Protein AF-A0A9P8F0L7-F1 (afdb_monomer_lite)

Structure (mmCIF, N/CA/C/O backbone):
data_AF-A0A9P8F0L7-F1
#
_entry.id   AF-A0A9P8F0L7-F1
#
loop_
_atom_site.group_PDB
_atom_site.id
_atom_site.type_symbol
_atom_site.label_atom_id
_atom_site.label_alt_id
_atom_site.label_comp_id
_atom_site.label_asym_id
_atom_site.label_entity_id
_atom_site.label_seq_id
_atom_site.pdbx_PDB_ins_code
_atom_site.Cartn_x
_atom_site.Cartn_y
_atom_site.Cartn_z
_atom_site.occupancy
_atom_site.B_iso_or_equiv
_atom_site.auth_seq_id
_atom_site.auth_comp_id
_atom_site.auth_asym_id
_atom_site.auth_atom_id
_atom_site.pdbx_PDB_model_num
ATOM 1 N N . MET A 1 1 ? -35.810 -0.595 -1.971 1.00 56.72 1 MET A N 1
ATOM 2 C CA . MET A 1 1 ? -34.789 -1.041 -0.999 1.00 56.72 1 MET A CA 1
ATOM 3 C C . MET A 1 1 ? -34.225 0.199 -0.330 1.00 56.72 1 MET A C 1
ATOM 5 O O . MET A 1 1 ? -33.777 1.081 -1.048 1.00 56.72 1 MET A O 1
ATOM 9 N N . ALA A 1 2 ? -34.326 0.331 0.994 1.00 58.69 2 ALA A N 1
ATOM 10 C CA . ALA A 1 2 ? -33.700 1.452 1.690 1.00 58.69 2 ALA A CA 1
ATOM 11 C C . ALA A 1 2 ? -32.179 1.327 1.534 1.00 58.69 2 ALA A C 1
ATOM 13 O O . ALA A 1 2 ? -31.607 0.303 1.904 1.00 58.69 2 ALA A O 1
ATOM 14 N N . THR A 1 3 ? -31.533 2.331 0.942 1.00 68.69 3 THR A N 1
ATOM 15 C CA . THR A 1 3 ? -30.073 2.390 0.852 1.00 68.69 3 THR A CA 1
ATOM 16 C C . THR A 1 3 ? -29.527 2.466 2.269 1.00 68.69 3 THR A C 1
ATOM 18 O O . THR A 1 3 ? -29.624 3.508 2.917 1.00 68.69 3 THR A O 1
ATOM 21 N N . ALA A 1 4 ? -28.994 1.353 2.773 1.00 77.81 4 ALA A N 1
ATOM 22 C CA . ALA A 1 4 ? -28.284 1.341 4.041 1.00 77.81 4 ALA A CA 1
ATOM 23 C C . ALA A 1 4 ? -27.185 2.412 3.980 1.00 77.81 4 ALA A C 1
ATOM 25 O O . ALA A 1 4 ? -26.373 2.441 3.051 1.00 77.81 4 ALA A O 1
ATOM 26 N N . LYS A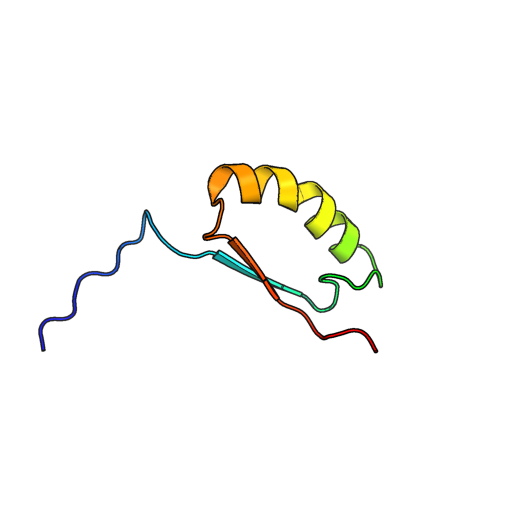 1 5 ? -27.212 3.347 4.932 1.00 87.88 5 LYS A N 1
ATOM 27 C CA . LYS A 1 5 ? -26.241 4.439 5.006 1.00 87.88 5 LYS A CA 1
ATOM 28 C C . LYS A 1 5 ? -24.851 3.825 5.183 1.00 87.88 5 LYS A C 1
ATOM 30 O O . LYS A 1 5 ? -24.633 3.080 6.131 1.00 87.88 5 LYS A O 1
ATOM 35 N N . ARG A 1 6 ? -23.929 4.119 4.261 1.00 90.25 6 ARG A N 1
ATOM 36 C CA . ARG A 1 6 ? -22.546 3.623 4.328 1.00 90.25 6 ARG A CA 1
ATOM 37 C C . ARG A 1 6 ? -21.865 4.142 5.593 1.00 90.25 6 ARG A C 1
ATOM 39 O O . ARG A 1 6 ? -21.984 5.328 5.908 1.00 90.25 6 ARG A O 1
ATOM 46 N N . ASP A 1 7 ? -21.141 3.266 6.280 1.00 90.94 7 ASP A N 1
ATOM 47 C CA . ASP A 1 7 ? -20.263 3.666 7.374 1.00 90.94 7 ASP A CA 1
ATOM 48 C C . ASP A 1 7 ? -18.966 4.238 6.792 1.00 90.94 7 ASP A C 1
ATOM 50 O O . ASP A 1 7 ? -18.232 3.557 6.080 1.00 90.94 7 ASP A O 1
ATOM 54 N N . VAL A 1 8 ? -18.719 5.519 7.057 1.00 91.38 8 VAL A N 1
ATOM 55 C CA . VAL A 1 8 ? -17.518 6.234 6.600 1.00 91.38 8 VAL A CA 1
ATOM 56 C C . VAL A 1 8 ? -16.393 6.205 7.634 1.00 91.38 8 VAL A C 1
ATOM 58 O O . VAL A 1 8 ? -15.269 6.578 7.314 1.00 91.38 8 VAL A O 1
ATOM 61 N N . ARG A 1 9 ? -16.671 5.782 8.873 1.00 93.25 9 ARG A N 1
ATOM 62 C CA . ARG A 1 9 ? -15.672 5.703 9.946 1.00 93.25 9 ARG A CA 1
ATOM 63 C C . ARG A 1 9 ? -14.980 4.347 9.937 1.00 93.25 9 ARG A C 1
ATOM 65 O O . ARG A 1 9 ? -13.760 4.310 9.903 1.00 93.25 9 ARG A O 1
ATOM 72 N N . ASN A 1 10 ? -15.745 3.257 9.871 1.00 93.00 10 ASN A N 1
ATOM 73 C CA . ASN A 1 10 ? -15.208 1.890 9.837 1.00 93.00 10 ASN A CA 1
ATOM 74 C C . ASN A 1 10 ? -15.082 1.372 8.399 1.00 93.00 10 ASN A C 1
ATOM 76 O O . ASN A 1 10 ? -15.650 0.343 8.033 1.00 93.00 10 ASN A O 1
ATOM 80 N N . HIS A 1 11 ? -14.399 2.139 7.556 1.00 95.50 11 HIS A N 1
ATOM 81 C CA . HIS A 1 11 ? -14.218 1.791 6.155 1.00 95.50 11 HIS A CA 1
ATOM 82 C C . HIS A 1 11 ? -12.975 0.912 5.955 1.00 95.50 11 HIS A C 1
ATOM 84 O O . HIS A 1 11 ? -12.063 0.888 6.777 1.00 95.50 11 HIS A O 1
ATOM 90 N N . VAL A 1 12 ? -12.947 0.187 4.837 1.00 97.19 12 VAL A N 1
ATOM 91 C CA . VAL A 1 12 ? -11.772 -0.568 4.386 1.00 97.19 12 VAL A CA 1
ATOM 92 C C . VAL A 1 12 ? -10.872 0.311 3.522 1.00 97.19 12 VAL A C 1
ATOM 94 O O . VAL A 1 12 ? -11.368 1.158 2.774 1.00 97.19 12 VAL A O 1
ATOM 97 N N . LEU A 1 13 ? -9.561 0.084 3.596 1.00 98.19 13 LEU A N 1
ATOM 98 C CA . LEU A 1 13 ? -8.551 0.806 2.833 1.00 98.19 13 LEU A CA 1
ATOM 99 C C . LEU A 1 13 ? -7.786 -0.151 1.913 1.00 98.19 13 LEU A C 1
ATOM 101 O O . LEU A 1 13 ? -7.084 -1.052 2.373 1.00 98.19 13 LEU A O 1
ATOM 105 N N . PHE A 1 14 ? -7.872 0.099 0.607 1.00 98.44 14 PHE A N 1
ATOM 106 C CA . PHE A 1 14 ? -7.074 -0.587 -0.406 1.00 98.44 14 PHE A CA 1
ATOM 107 C C . PHE A 1 14 ? -6.095 0.386 -1.053 1.00 98.44 14 PHE A C 1
ATOM 109 O O . PHE A 1 14 ? -6.514 1.361 -1.677 1.00 98.44 14 PHE A O 1
ATOM 116 N N . GLU A 1 15 ? -4.799 0.100 -0.950 1.00 98.50 15 GLU A N 1
ATOM 117 C CA . GLU A 1 15 ? -3.764 0.845 -1.670 1.00 98.50 15 GLU A CA 1
ATOM 118 C C . GLU A 1 15 ? -3.216 0.006 -2.819 1.00 98.50 15 GLU A C 1
ATOM 120 O O . GLU A 1 15 ? -2.750 -1.117 -2.625 1.00 98.50 15 GLU A O 1
ATOM 125 N N . VAL A 1 16 ? -3.288 0.551 -4.033 1.00 98.25 16 VAL A N 1
ATOM 126 C CA . VAL A 1 16 ? -2.950 -0.175 -5.258 1.00 98.25 16 VAL A CA 1
ATOM 127 C C . VAL A 1 16 ? -1.741 0.466 -5.921 1.00 98.25 16 VAL A C 1
ATOM 129 O O . VAL A 1 16 ? -1.770 1.653 -6.244 1.00 98.25 16 VAL A O 1
ATOM 132 N N . ALA A 1 17 ? -0.686 -0.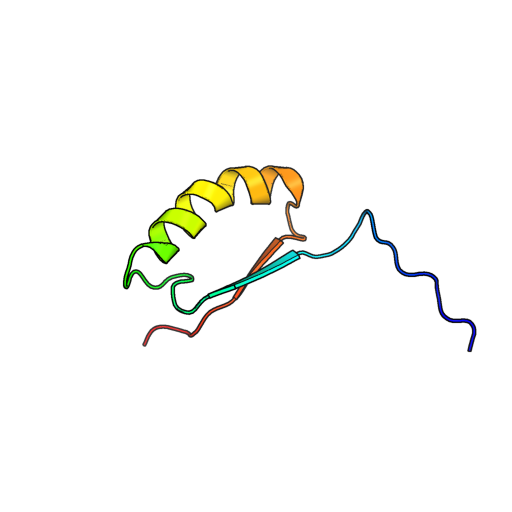314 -6.153 1.00 98.31 17 ALA A N 1
ATOM 133 C CA . ALA A 1 17 ? 0.480 0.140 -6.904 1.00 98.31 17 ALA A CA 1
ATOM 134 C C . ALA A 1 17 ? 1.180 -1.022 -7.616 1.00 98.31 17 ALA A C 1
ATOM 136 O O . ALA A 1 17 ? 1.165 -2.163 -7.157 1.00 98.31 17 ALA A O 1
ATOM 137 N N . THR A 1 18 ? 1.870 -0.713 -8.714 1.00 97.88 18 THR A N 1
ATOM 138 C CA . THR A 1 18 ? 2.717 -1.673 -9.445 1.00 97.88 18 THR A CA 1
ATOM 139 C C . THR A 1 18 ? 3.908 -2.166 -8.623 1.00 97.88 18 THR A C 1
ATOM 141 O O . THR A 1 18 ? 4.464 -3.221 -8.918 1.00 97.88 18 THR A O 1
ATOM 144 N N . GLU A 1 19 ? 4.280 -1.410 -7.588 1.00 98.31 19 GLU A N 1
ATOM 145 C CA . GLU A 1 19 ? 5.430 -1.679 -6.726 1.00 98.31 19 GLU A CA 1
ATOM 146 C C . GLU A 1 19 ? 5.072 -2.368 -5.394 1.00 98.31 19 GLU A C 1
ATOM 148 O O . GLU A 1 19 ? 5.938 -2.561 -4.536 1.00 98.31 19 GLU A O 1
ATOM 153 N N . VAL A 1 20 ? 3.809 -2.766 -5.182 1.00 98.12 20 VAL A N 1
ATOM 154 C CA . VAL A 1 20 ? 3.453 -3.607 -4.025 1.00 98.12 20 VAL A CA 1
ATOM 155 C C . VAL A 1 20 ? 4.169 -4.948 -4.160 1.00 98.12 20 VAL A C 1
ATOM 157 O O . VAL A 1 20 ? 4.027 -5.631 -5.168 1.00 98.12 20 VAL A O 1
ATOM 160 N N . ALA A 1 21 ? 4.955 -5.311 -3.142 1.00 97.12 21 ALA A N 1
ATOM 161 C CA . ALA A 1 21 ? 5.791 -6.515 -3.130 1.00 97.12 21 ALA A CA 1
ATOM 162 C C . ALA A 1 21 ? 6.772 -6.641 -4.321 1.00 97.12 21 ALA A C 1
ATOM 164 O O . ALA A 1 21 ? 7.317 -7.716 -4.562 1.00 97.12 21 ALA A O 1
ATOM 165 N N . ASN A 1 22 ? 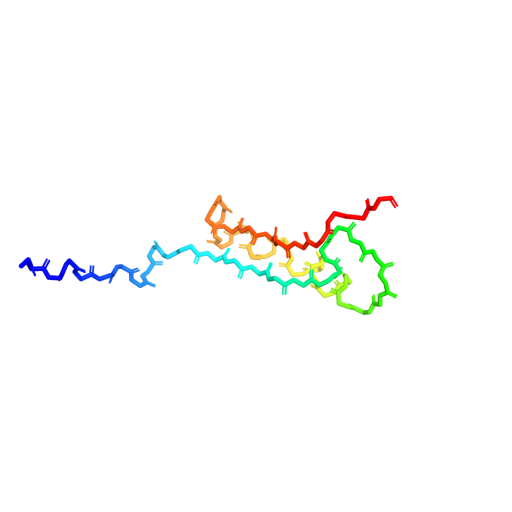7.046 -5.547 -5.039 1.00 96.81 22 ASN A N 1
ATOM 166 C CA . ASN A 1 22 ? 7.941 -5.531 -6.190 1.00 96.81 22 ASN A CA 1
ATOM 167 C C . ASN A 1 22 ? 8.738 -4.223 -6.230 1.00 96.81 22 ASN A C 1
ATOM 169 O O . ASN A 1 22 ? 8.204 -3.165 -6.556 1.00 96.81 22 ASN A O 1
ATOM 173 N N . ARG A 1 23 ? 10.028 -4.270 -5.886 1.00 95.94 23 ARG A N 1
ATOM 174 C CA . ARG A 1 23 ? 10.862 -3.063 -5.848 1.00 95.94 23 ARG A CA 1
ATOM 175 C C . ARG A 1 23 ? 11.336 -2.690 -7.253 1.00 95.94 23 ARG A C 1
ATOM 177 O O . ARG A 1 23 ? 12.302 -3.271 -7.739 1.00 95.94 23 ARG A O 1
ATOM 184 N N . VAL A 1 24 ? 10.706 -1.675 -7.845 1.00 96.38 24 VAL A N 1
ATOM 185 C CA . VAL A 1 24 ? 11.077 -1.128 -9.166 1.00 96.38 24 VAL A CA 1
ATOM 186 C C . VAL A 1 24 ? 11.674 0.274 -9.042 1.00 96.38 24 VAL A C 1
ATOM 188 O O . VAL A 1 24 ? 12.672 0.584 -9.689 1.00 96.38 24 VAL A O 1
ATOM 191 N N . GLY A 1 25 ? 11.101 1.114 -8.183 1.00 96.19 25 GLY A N 1
ATOM 192 C CA . GLY A 1 25 ? 11.437 2.523 -8.051 1.00 96.19 25 GLY A CA 1
ATOM 193 C C . GLY A 1 25 ? 11.205 3.051 -6.637 1.00 96.19 25 GLY A C 1
ATOM 194 O O . GLY A 1 25 ? 11.420 2.368 -5.631 1.00 96.19 25 GLY A O 1
ATOM 195 N N . GLY A 1 26 ? 10.842 4.331 -6.556 1.00 98.31 26 GLY A N 1
ATOM 196 C CA . GLY A 1 26 ? 10.662 5.028 -5.283 1.00 98.31 26 GLY A CA 1
ATOM 197 C C . GLY A 1 26 ? 9.383 4.636 -4.544 1.00 98.31 26 GLY A C 1
ATOM 198 O O . GLY A 1 26 ? 9.343 4.746 -3.316 1.00 98.31 26 GLY A O 1
ATOM 199 N N . ILE A 1 27 ? 8.356 4.157 -5.255 1.00 98.31 27 ILE A N 1
ATOM 200 C CA . ILE A 1 27 ? 7.039 3.889 -4.663 1.00 98.31 27 ILE A CA 1
ATOM 201 C C . ILE A 1 27 ? 7.132 2.736 -3.666 1.00 98.31 27 ILE A C 1
ATOM 203 O O . ILE A 1 27 ? 6.550 2.836 -2.588 1.00 98.31 27 ILE A O 1
ATOM 207 N N . TYR A 1 28 ? 7.934 1.703 -3.941 1.00 98.25 28 TYR A N 1
ATOM 208 C CA . TYR A 1 28 ? 8.196 0.636 -2.973 1.00 98.25 28 TYR A CA 1
ATOM 209 C C . TYR A 1 28 ? 8.656 1.183 -1.612 1.00 98.25 28 TYR A C 1
ATOM 211 O O . TYR A 1 28 ? 8.170 0.756 -0.564 1.00 98.25 28 TYR A O 1
ATOM 219 N N . SER A 1 29 ? 9.574 2.155 -1.615 1.00 98.38 29 SER A N 1
ATOM 220 C CA . SER A 1 29 ? 10.089 2.763 -0.384 1.00 98.38 29 SER A CA 1
ATOM 221 C C . SER A 1 29 ? 9.013 3.559 0.351 1.00 98.38 29 SER A C 1
ATOM 223 O O . SER A 1 29 ? 8.946 3.474 1.576 1.00 98.38 29 SER A O 1
ATOM 225 N N . VAL A 1 30 ? 8.157 4.281 -0.381 1.00 98.56 30 VAL A N 1
ATOM 226 C CA . VAL A 1 30 ? 7.026 5.031 0.192 1.00 98.56 30 VAL A CA 1
ATOM 227 C C . VAL A 1 30 ? 6.007 4.086 0.827 1.00 98.56 30 VAL A C 1
ATOM 229 O O . VAL A 1 30 ? 5.601 4.294 1.969 1.00 98.56 30 VAL A O 1
ATOM 232 N N . LEU A 1 31 ? 5.620 3.019 0.124 1.00 98.44 31 LEU A N 1
ATOM 233 C CA . LEU A 1 31 ? 4.690 2.020 0.653 1.00 98.44 31 LEU A CA 1
ATOM 234 C C . LEU A 1 31 ? 5.268 1.351 1.900 1.00 98.44 31 LEU A C 1
ATOM 236 O O . LEU A 1 31 ? 4.586 1.246 2.918 1.00 98.44 31 LEU A O 1
ATOM 240 N N . LYS A 1 32 ? 6.545 0.958 1.853 1.00 98.00 32 LYS A N 1
ATOM 241 C CA . LYS A 1 32 ? 7.226 0.304 2.973 1.00 98.00 32 LYS A CA 1
ATOM 242 C C . LYS A 1 32 ? 7.306 1.199 4.211 1.00 98.00 32 LYS A C 1
ATOM 244 O O . LYS A 1 32 ? 7.036 0.717 5.308 1.00 98.00 32 LYS A O 1
ATOM 249 N N . SER A 1 33 ? 7.686 2.469 4.059 1.00 98.19 33 SER A N 1
ATOM 250 C CA . SER A 1 33 ? 7.820 3.384 5.201 1.00 98.19 33 SER A CA 1
ATOM 251 C C . SER A 1 33 ? 6.467 3.766 5.803 1.00 98.19 33 SER A C 1
ATOM 253 O O . SER A 1 33 ? 6.360 3.913 7.018 1.00 98.19 33 SER A O 1
ATOM 255 N N . LYS A 1 34 ? 5.417 3.867 4.980 1.00 98.50 34 LYS A N 1
ATOM 256 C CA . LYS A 1 34 ? 4.063 4.216 5.430 1.00 98.50 34 LYS A CA 1
ATOM 257 C C . LYS A 1 34 ? 3.275 3.023 5.987 1.00 98.50 34 LYS A C 1
ATOM 259 O O . LYS A 1 34 ? 2.410 3.209 6.839 1.00 98.50 34 LYS A O 1
ATOM 264 N N . ALA A 1 35 ? 3.574 1.795 5.558 1.00 97.94 35 ALA A N 1
ATOM 265 C CA . ALA A 1 35 ? 2.803 0.608 5.939 1.00 97.94 35 ALA A CA 1
ATOM 266 C C . ALA A 1 35 ? 2.688 0.410 7.458 1.00 97.94 35 ALA A C 1
ATOM 268 O O . ALA A 1 35 ? 1.634 -0.014 7.925 1.00 97.94 35 ALA A O 1
ATOM 269 N N . GLN A 1 36 ? 3.728 0.742 8.233 1.00 97.19 36 GLN A N 1
ATOM 270 C CA . GLN A 1 36 ? 3.700 0.594 9.693 1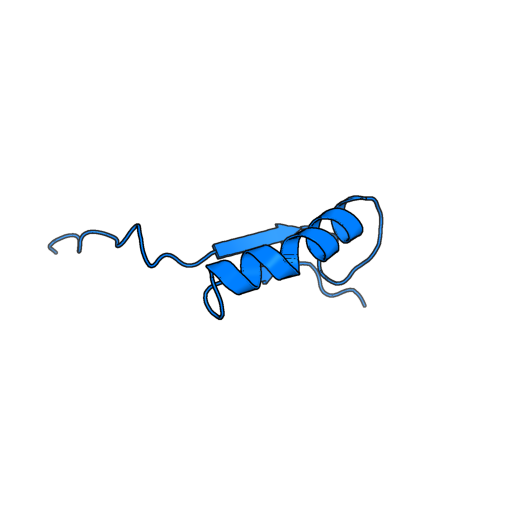.00 97.19 36 GLN A CA 1
ATOM 271 C C . GLN A 1 36 ? 2.619 1.469 10.339 1.00 97.19 36 GLN A C 1
ATOM 273 O O . GLN A 1 36 ? 1.798 0.960 11.098 1.00 97.19 36 GLN A O 1
ATOM 278 N N . VAL A 1 37 ? 2.583 2.764 10.004 1.00 98.31 37 VAL A N 1
ATOM 279 C CA . VAL A 1 37 ? 1.592 3.691 10.570 1.00 98.31 37 VAL A CA 1
ATOM 280 C C . VAL A 1 37 ? 0.184 3.397 10.049 1.00 98.31 37 VAL A C 1
ATOM 282 O O . VAL A 1 37 ? -0.755 3.370 10.836 1.00 98.31 37 VAL A O 1
ATOM 285 N N . THR A 1 38 ? 0.028 3.066 8.762 1.00 98.44 38 THR A N 1
ATOM 286 C CA . THR A 1 38 ? -1.291 2.731 8.197 1.00 98.44 38 THR A CA 1
ATOM 287 C C . THR A 1 38 ? -1.852 1.433 8.783 1.00 98.44 38 THR A C 1
ATOM 289 O O . THR A 1 38 ? -3.044 1.350 9.056 1.00 98.44 38 THR A O 1
ATOM 292 N N . THR A 1 39 ? -1.006 0.433 9.056 1.00 98.31 39 THR A N 1
ATOM 293 C CA . THR A 1 39 ? -1.449 -0.804 9.725 1.00 98.31 39 THR A CA 1
ATOM 294 C C . THR A 1 39 ? -1.825 -0.549 11.184 1.00 98.31 39 THR A C 1
ATOM 296 O O . THR A 1 39 ? -2.765 -1.163 11.676 1.00 98.31 39 THR A O 1
ATOM 299 N N . ALA A 1 40 ? -1.140 0.363 11.881 1.00 98.25 40 ALA A N 1
ATOM 300 C CA . ALA A 1 40 ? -1.518 0.745 13.242 1.00 98.25 40 ALA A CA 1
ATOM 301 C C . ALA A 1 40 ? -2.888 1.450 13.298 1.00 98.25 40 ALA A C 1
ATOM 303 O O . ALA A 1 40 ? -3.619 1.276 14.269 1.00 98.25 40 ALA A O 1
ATOM 304 N N . GLU A 1 41 ? -3.243 2.212 12.259 1.00 97.56 41 GLU A N 1
ATOM 305 C CA . GLU A 1 41 ? -4.527 2.916 12.155 1.00 97.56 41 GLU A CA 1
ATOM 306 C C . GLU A 1 41 ? -5.679 1.996 11.708 1.00 97.56 41 GLU A C 1
ATOM 308 O O . GLU A 1 41 ? -6.751 2.020 12.308 1.00 97.56 41 GLU A O 1
ATOM 313 N N . TYR A 1 42 ? -5.466 1.165 10.683 1.00 97.69 42 TYR A N 1
ATOM 314 C CA . TYR A 1 42 ? -6.532 0.380 10.037 1.00 97.69 42 TYR A CA 1
ATOM 315 C C . TYR A 1 42 ? -6.535 -1.111 10.401 1.00 97.69 42 TYR A C 1
ATOM 317 O O . TYR A 1 42 ? -7.524 -1.808 10.162 1.00 97.69 42 TYR A O 1
ATOM 325 N N . GLY A 1 43 ? -5.440 -1.642 10.945 1.00 97.06 43 GLY A N 1
ATOM 326 C CA . GLY A 1 43 ? -5.302 -3.064 11.253 1.00 97.06 43 GLY A CA 1
ATOM 327 C C . GLY A 1 43 ? -5.591 -3.957 10.044 1.00 97.06 43 GLY A C 1
ATOM 328 O O . GLY A 1 43 ? -5.015 -3.788 8.970 1.00 97.06 43 GLY A O 1
ATOM 329 N N . SER A 1 44 ? -6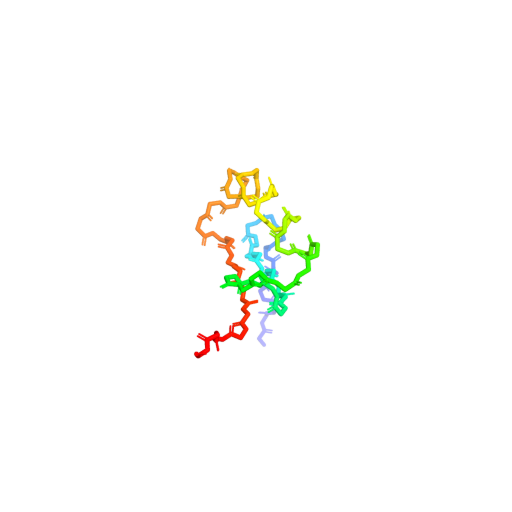.513 -4.906 10.216 1.00 97.19 44 SER A N 1
ATOM 330 C CA . SER A 1 44 ? -6.927 -5.852 9.171 1.00 97.19 44 SER A CA 1
ATOM 331 C C . SER A 1 44 ? -7.788 -5.237 8.063 1.00 97.19 44 SER A C 1
ATOM 333 O O . SER A 1 44 ? -8.008 -5.889 7.045 1.00 97.19 44 SER A O 1
ATOM 335 N N . ALA A 1 45 ? -8.268 -4.000 8.228 1.00 97.81 45 ALA A N 1
ATOM 336 C CA . ALA A 1 45 ? -9.032 -3.295 7.200 1.00 97.81 45 ALA A CA 1
ATOM 337 C C . ALA A 1 45 ? -8.137 -2.671 6.113 1.00 97.81 45 ALA A C 1
ATOM 339 O O . ALA A 1 45 ? -8.660 -2.123 5.144 1.00 97.81 45 ALA A O 1
ATOM 340 N N . TYR A 1 46 ? -6.810 -2.753 6.263 1.00 98.56 46 TYR A N 1
ATOM 341 C CA . TYR A 1 46 ? -5.830 -2.266 5.298 1.00 98.56 46 TYR A CA 1
ATOM 342 C C . TYR A 1 46 ? -5.251 -3.406 4.463 1.00 98.56 46 TYR A C 1
ATOM 344 O O . TYR A 1 46 ? -4.773 -4.412 4.986 1.00 98.56 46 TYR A O 1
ATOM 352 N N . THR A 1 47 ? -5.286 -3.258 3.142 1.00 98.56 47 THR A N 1
ATOM 353 C CA . THR A 1 47 ? -4.714 -4.232 2.209 1.00 98.56 47 THR A CA 1
ATOM 354 C C . THR A 1 47 ? -4.023 -3.521 1.055 1.00 98.56 47 THR A C 1
ATOM 356 O O . THR A 1 47 ? -4.588 -2.628 0.425 1.00 98.56 47 THR A O 1
ATOM 359 N N . LEU A 1 48 ? -2.801 -3.952 0.746 1.00 98.50 48 LEU A N 1
ATOM 360 C CA . LEU A 1 48 ? -2.101 -3.525 -0.459 1.00 98.50 48 LEU A CA 1
ATOM 361 C C . LEU A 1 48 ? -2.362 -4.509 -1.597 1.00 98.50 48 LEU A C 1
ATOM 363 O O . LEU A 1 48 ? -2.324 -5.722 -1.392 1.00 98.50 48 LEU A O 1
ATOM 367 N N . LEU A 1 49 ? -2.580 -3.987 -2.801 1.00 98.44 49 LEU A N 1
ATOM 368 C CA . LEU A 1 49 ? -2.802 -4.781 -4.006 1.00 98.44 49 LEU A CA 1
ATOM 369 C C . LEU A 1 49 ? -1.798 -4.390 -5.091 1.00 98.44 49 LEU A C 1
ATOM 371 O O . LEU A 1 49 ? -1.581 -3.211 -5.369 1.00 98.44 49 LEU A O 1
ATOM 375 N N . GLY A 1 50 ? -1.218 -5.389 -5.746 1.00 97.81 50 GLY A N 1
ATOM 376 C CA . GLY A 1 50 ? -0.329 -5.181 -6.881 1.00 97.81 50 GLY A CA 1
ATOM 377 C C . GLY A 1 50 ? -0.170 -6.436 -7.727 1.00 97.81 50 GLY A C 1
ATOM 378 O O . GLY A 1 50 ? -0.673 -7.503 -7.362 1.00 97.81 50 GLY A O 1
ATOM 379 N N . PRO A 1 51 ? 0.494 -6.311 -8.884 1.00 97.81 51 PRO A N 1
ATOM 380 C CA . PRO A 1 51 ? 0.761 -7.445 -9.749 1.00 97.81 51 PRO A CA 1
ATOM 381 C C . PRO A 1 51 ? 1.680 -8.447 -9.045 1.00 97.81 51 PRO A C 1
ATOM 383 O O . PRO A 1 51 ? 2.660 -8.071 -8.405 1.00 97.81 51 PRO A O 1
ATOM 386 N N . LEU A 1 52 ? 1.389 -9.738 -9.208 1.00 96.75 52 LEU A N 1
ATOM 387 C CA . LEU A 1 52 ? 2.304 -10.790 -8.783 1.00 96.75 52 LEU A CA 1
ATOM 388 C C . LEU A 1 52 ? 3.556 -10.742 -9.665 1.00 96.75 52 LEU A C 1
ATOM 390 O O . LEU A 1 52 ? 3.474 -10.992 -10.869 1.00 96.75 52 LEU A O 1
ATOM 394 N N . ASN A 1 53 ? 4.701 -10.434 -9.061 1.00 89.81 53 ASN A N 1
ATOM 395 C CA . ASN A 1 53 ? 5.992 -10.525 -9.728 1.00 89.81 53 ASN A CA 1
ATOM 396 C C . ASN A 1 53 ? 6.357 -12.009 -9.910 1.00 89.81 53 ASN A C 1
ATOM 398 O O . ASN A 1 53 ? 6.415 -12.736 -8.916 1.00 89.81 53 ASN A O 1
ATOM 402 N N . ARG A 1 54 ? 6.515 -12.459 -11.161 1.00 74.88 54 ARG A N 1
ATOM 403 C CA . ARG A 1 54 ? 6.843 -13.852 -11.513 1.00 74.88 54 ARG A CA 1
ATOM 404 C C . ARG A 1 54 ? 8.343 -14.063 -11.619 1.00 74.88 54 ARG A C 1
ATOM 406 O O . ARG A 1 54 ? 9.010 -13.164 -12.172 1.00 74.88 54 ARG A O 1
#

Radius of gyration: 14.4 Å; chains: 1; bounding box: 46×20×25 Å

pLDDT: mean 94.1, std 9.26, range [56.72, 98.56]

Secondary structure (DSSP, 8-state):
---PPPPSSS--EEEE-TTTT--SSHHHHHHHHHHHHHHHHHGGGEEEE-----

Foldseek 3Di:
DPDDDDDPQLAAEEAEDQCVVNDDDCVVVVCVVCVVVVCVVNPPSYDYDHDDDD

InterPro domains:
  IPR008631 Glycogen synthase [PF05693] (15-53)
  IPR008631 Glycogen synthase [PTHR10176] (4-53)

Organism: Aureobasidium melanogenum (NCBI:txid46634)

Sequence (54 aa):
MATAKRDVRNHVLFEVATEVANRVGGIYSVLKSKAQVTTAEYGSAYTLLGPLN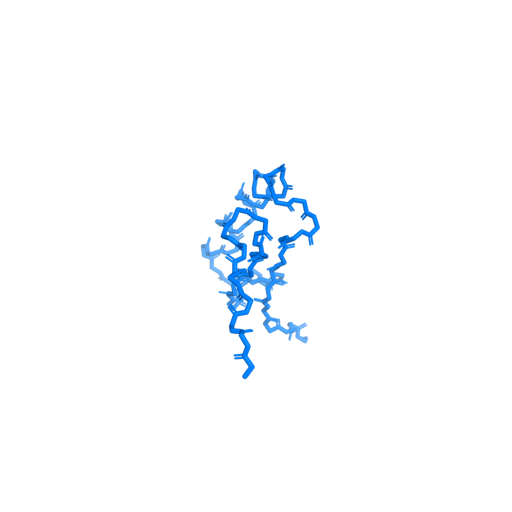R